Protein AF-A0A4Q3IQV9-F1 (afdb_monomer_lite)

Foldseek 3Di:
DDDDDDPPDPPPDPLVVVVVVLVVVVVVVVVVVVVCVVPDDPVDDDDVVVVVVVVVVSVVVVVVSVVVVVVVVVVVVVVVVVVVVVVVCVVPDDADPDDDFWQDPQKTKDKDFDQAKDKDKDFDADPVRDTFAIDIDIDGGTMDMDMGRCQGPVRDRHDTD

Structure (mmCIF, N/CA/C/O backbone):
data_AF-A0A4Q3IQV9-F1
#
_entry.id   AF-A0A4Q3IQV9-F1
#
loop_
_atom_site.group_PDB
_atom_site.id
_atom_site.type_symbol
_atom_site.label_atom_id
_atom_site.label_alt_id
_atom_site.label_comp_id
_atom_site.label_asym_id
_atom_site.label_entity_id
_atom_site.label_seq_id
_atom_site.pdbx_PDB_ins_code
_atom_site.Cartn_x
_atom_site.Cartn_y
_atom_site.Cartn_z
_atom_site.occupancy
_atom_site.B_iso_or_equiv
_atom_site.auth_seq_id
_atom_site.auth_comp_id
_atom_site.auth_asym_id
_atom_site.auth_atom_id
_atom_site.pdbx_PDB_model_num
ATOM 1 N N . MET A 1 1 ? -0.552 -9.757 -7.859 1.00 38.34 1 MET A N 1
ATOM 2 C CA . MET A 1 1 ? -0.362 -9.861 -6.393 1.00 38.34 1 MET A CA 1
ATOM 3 C C . MET A 1 1 ? -1.707 -10.192 -5.766 1.00 38.34 1 MET A C 1
ATOM 5 O O . MET A 1 1 ? -2.628 -9.402 -5.912 1.00 38.34 1 MET A O 1
ATOM 9 N N . ALA A 1 2 ? -1.860 -11.379 -5.175 1.00 33.84 2 ALA A N 1
ATOM 10 C CA . ALA A 1 2 ? -3.102 -11.779 -4.515 1.00 33.84 2 ALA A CA 1
ATOM 11 C C . ALA A 1 2 ? -3.158 -11.140 -3.121 1.00 33.84 2 ALA A C 1
ATOM 13 O O . ALA A 1 2 ? -2.255 -11.341 -2.311 1.00 33.84 2 ALA A O 1
ATOM 14 N N . VAL A 1 3 ? -4.193 -10.345 -2.858 1.00 39.44 3 VAL A N 1
ATOM 15 C CA . VAL A 1 3 ? -4.466 -9.803 -1.526 1.00 39.44 3 VAL A CA 1
ATOM 16 C C . VAL A 1 3 ? -4.990 -10.935 -0.643 1.00 39.44 3 VAL A C 1
ATOM 18 O O . VAL A 1 3 ? -6.067 -11.478 -0.877 1.00 39.44 3 VAL A O 1
ATOM 21 N N . GLY A 1 4 ? -4.184 -11.347 0.336 1.00 39.38 4 GLY A N 1
ATOM 22 C CA . GLY A 1 4 ? -4.589 -12.321 1.343 1.00 39.38 4 GLY A CA 1
ATOM 23 C C . GLY A 1 4 ? -5.738 -11.757 2.174 1.00 39.38 4 GLY A C 1
ATOM 24 O O . GLY A 1 4 ? -5.613 -10.683 2.759 1.00 39.38 4 GLY A O 1
ATOM 25 N N . GLY A 1 5 ? -6.864 -12.470 2.195 1.00 40.91 5 GLY A N 1
ATOM 26 C CA . GLY A 1 5 ? -8.015 -12.121 3.016 1.00 40.91 5 GLY A CA 1
ATOM 27 C C . GLY A 1 5 ? -7.635 -12.102 4.494 1.00 40.91 5 GLY A C 1
ATOM 28 O O . GLY A 1 5 ? -7.173 -13.102 5.042 1.00 40.91 5 GLY A O 1
ATOM 29 N N . VAL A 1 6 ? -7.841 -10.957 5.141 1.00 46.78 6 VAL A N 1
ATOM 30 C CA . VAL A 1 6 ? -7.802 -10.830 6.599 1.00 46.78 6 VAL A CA 1
ATOM 31 C C . VAL A 1 6 ? -9.016 -11.559 7.171 1.00 46.78 6 VAL A C 1
ATOM 33 O O . VAL A 1 6 ? -10.124 -11.031 7.202 1.00 46.78 6 VAL A O 1
ATOM 36 N N . GLY A 1 7 ? -8.806 -12.809 7.582 1.00 39.56 7 GLY A N 1
ATOM 37 C CA . GLY A 1 7 ? -9.764 -13.554 8.388 1.00 39.56 7 GLY A CA 1
ATOM 38 C C . GLY A 1 7 ? -9.876 -12.908 9.765 1.00 39.56 7 GLY A C 1
ATOM 39 O O . GLY A 1 7 ? -8.957 -12.995 10.577 1.00 39.56 7 GLY A O 1
ATOM 40 N N . SER A 1 8 ? -10.998 -12.247 10.025 1.00 42.62 8 SER A N 1
ATOM 41 C CA . SER A 1 8 ? -11.392 -11.797 11.354 1.00 42.62 8 SER A CA 1
ATOM 42 C C . SER A 1 8 ? -11.748 -13.016 12.207 1.00 42.62 8 SER A C 1
ATOM 44 O O . SER A 1 8 ? -12.880 -13.493 12.207 1.00 42.62 8 SER A O 1
ATOM 46 N N . SER A 1 9 ? -10.768 -13.542 12.945 1.00 43.06 9 SER A N 1
ATOM 47 C CA . SER A 1 9 ? -11.055 -14.446 14.060 1.00 43.06 9 SER A CA 1
ATOM 48 C C . SER A 1 9 ? -11.943 -13.705 15.062 1.00 43.06 9 SER A C 1
ATOM 50 O O . SER A 1 9 ? -11.544 -12.634 15.530 1.00 43.06 9 SER A O 1
ATOM 52 N N . PRO A 1 10 ? -13.129 -14.227 15.422 1.00 44.91 10 PRO A N 1
ATOM 53 C CA . PRO A 1 10 ? -13.926 -13.625 16.468 1.00 44.91 10 PRO A CA 1
ATOM 54 C C . PRO A 1 10 ? -13.188 -13.884 17.779 1.00 44.91 10 PRO A C 1
ATOM 56 O O . PRO A 1 10 ? -13.199 -14.993 18.310 1.00 44.91 10 PRO A O 1
ATOM 59 N N . ALA A 1 11 ? -12.506 -12.865 18.294 1.00 48.94 11 ALA A N 1
ATOM 60 C CA . ALA A 1 11 ? -12.099 -12.839 19.686 1.00 48.94 11 ALA A CA 1
ATOM 61 C C . ALA A 1 11 ? -13.388 -12.762 20.515 1.00 48.94 11 ALA A C 1
ATOM 63 O O . ALA A 1 11 ? -13.880 -11.682 20.835 1.00 48.94 11 ALA A O 1
ATOM 64 N N . THR A 1 12 ? -14.000 -13.914 20.791 1.00 49.66 12 THR A N 1
ATOM 65 C CA . THR A 1 12 ? -15.069 -14.030 21.782 1.00 49.66 12 THR A CA 1
ATOM 66 C C . THR A 1 12 ? -14.519 -13.486 23.090 1.00 49.66 12 THR A C 1
ATOM 68 O O . THR A 1 12 ? -13.575 -14.024 23.670 1.00 49.66 12 THR A O 1
ATOM 71 N N . SER A 1 13 ? -15.054 -12.331 23.465 1.00 60.16 13 SER A N 1
ATOM 72 C CA . SER A 1 13 ? -14.480 -11.410 24.423 1.00 60.16 13 SER A CA 1
ATOM 73 C C . SER A 1 13 ? -14.513 -11.998 25.830 1.00 60.16 13 SER A C 1
ATOM 75 O O . SER A 1 13 ? -15.568 -12.147 26.446 1.00 60.16 13 SER A O 1
ATOM 77 N N . ALA A 1 14 ? -13.330 -12.254 26.392 1.00 61.31 14 ALA A N 1
ATOM 78 C CA . ALA A 1 14 ? -13.149 -12.496 27.827 1.00 61.31 14 ALA A CA 1
ATOM 79 C C . ALA A 1 14 ? -13.808 -11.388 28.682 1.00 61.31 14 ALA A C 1
ATOM 81 O O . ALA A 1 14 ? -14.226 -11.620 29.814 1.00 61.31 14 ALA A O 1
ATOM 82 N N . LEU A 1 15 ? -13.971 -10.198 28.092 1.00 61.62 15 LEU A N 1
ATOM 83 C CA . LEU A 1 15 ? -14.690 -9.063 28.647 1.00 61.62 15 LEU A CA 1
ATOM 84 C C . LEU A 1 15 ? -16.204 -9.284 28.787 1.00 61.62 15 LEU A C 1
ATOM 86 O O . LEU A 1 15 ? -16.792 -8.708 29.689 1.00 61.62 15 LEU A O 1
ATOM 90 N N . ALA A 1 16 ? -16.857 -10.075 27.926 1.00 62.59 16 ALA A N 1
ATOM 91 C CA . ALA A 1 16 ? -18.293 -10.353 28.041 1.00 62.59 16 ALA A CA 1
ATOM 92 C C . ALA A 1 16 ? -18.596 -11.327 29.190 1.00 62.59 16 ALA A C 1
ATOM 94 O O . ALA A 1 16 ? -19.542 -11.105 29.944 1.00 62.59 16 ALA A O 1
ATOM 95 N N . GLY A 1 17 ? -17.754 -12.352 29.369 1.00 67.56 17 GLY A N 1
ATOM 96 C CA . GLY A 1 17 ? -17.883 -13.318 30.466 1.00 67.56 17 GLY A CA 1
ATOM 97 C C . GLY A 1 17 ? -17.682 -12.693 31.851 1.00 67.56 17 GLY A C 1
ATOM 98 O O . GLY A 1 17 ? -18.404 -13.030 32.787 1.00 67.56 17 GLY A O 1
ATOM 99 N N . SER A 1 18 ? -16.765 -11.727 31.982 1.00 67.75 18 SER A N 1
ATOM 100 C CA . SER A 1 18 ? -16.555 -11.016 33.247 1.00 67.75 18 SER A CA 1
ATOM 101 C C . SER A 1 18 ? -17.730 -10.111 33.633 1.00 67.75 18 SER A C 1
ATOM 103 O O . SER A 1 18 ? -18.029 -10.009 34.820 1.00 67.75 18 SER A O 1
ATOM 105 N N . ARG A 1 19 ? -18.459 -9.510 32.676 1.00 66.62 19 ARG A N 1
ATOM 106 C CA . ARG A 1 19 ? -19.655 -8.696 33.004 1.00 66.62 19 ARG A CA 1
ATOM 107 C C . ARG A 1 19 ? -20.815 -9.547 33.483 1.00 66.62 19 ARG A C 1
ATOM 109 O O . ARG A 1 19 ? -21.517 -9.115 34.387 1.00 66.62 19 ARG A O 1
ATOM 116 N N . GLN A 1 20 ? -21.004 -10.719 32.878 1.00 73.62 20 GLN A N 1
ATOM 117 C CA . GLN A 1 20 ? -22.065 -11.640 33.276 1.00 73.62 20 GLN A CA 1
ATOM 118 C C . GLN A 1 20 ? -21.864 -12.077 34.733 1.00 73.62 20 GLN A C 1
ATOM 120 O O . GLN A 1 20 ? -22.762 -11.905 35.546 1.00 73.62 20 GLN A O 1
ATOM 125 N N . GLY A 1 21 ? -20.646 -12.497 35.098 1.00 76.00 21 GLY A N 1
ATOM 126 C CA . GLY A 1 21 ? -20.336 -12.875 36.483 1.00 76.00 21 GLY A CA 1
ATOM 127 C C . GLY A 1 21 ? -20.434 -11.717 37.485 1.00 76.00 21 GLY A C 1
ATOM 128 O O . GLY A 1 21 ? -20.834 -11.913 38.626 1.00 76.00 21 GLY A O 1
ATOM 129 N N . ILE A 1 22 ? -20.103 -10.494 37.065 1.00 74.06 22 ILE A N 1
ATOM 130 C CA . ILE A 1 22 ? -20.264 -9.287 37.886 1.00 74.06 22 ILE A CA 1
ATOM 131 C C . ILE A 1 22 ? -21.760 -8.997 38.113 1.00 74.06 22 ILE A C 1
ATOM 133 O O . ILE A 1 22 ? -22.171 -8.856 39.263 1.00 74.06 22 ILE A O 1
ATOM 137 N N . ALA A 1 23 ? -22.580 -8.978 37.056 1.00 73.75 23 ALA A N 1
ATOM 138 C CA . ALA A 1 23 ? -24.024 -8.735 37.143 1.00 73.75 23 ALA A CA 1
ATOM 139 C C . ALA A 1 23 ? -24.755 -9.793 37.990 1.00 73.75 23 ALA A C 1
ATOM 141 O O . ALA A 1 23 ? -25.512 -9.435 38.892 1.00 73.75 23 ALA A O 1
ATOM 142 N N . ASP A 1 24 ? -24.451 -11.076 37.782 1.00 77.62 24 ASP A N 1
ATOM 143 C CA . ASP A 1 24 ? -25.053 -12.180 38.539 1.00 77.62 24 ASP A CA 1
ATOM 144 C C . ASP A 1 24 ? -24.714 -12.090 40.045 1.00 77.62 24 ASP A C 1
ATOM 146 O O . ASP A 1 24 ? -25.565 -12.343 40.908 1.00 77.62 24 ASP A O 1
ATOM 150 N N . ASN A 1 25 ? -23.492 -11.660 40.389 1.00 76.06 25 ASN A N 1
ATOM 151 C CA . ASN A 1 25 ? -23.081 -11.446 41.780 1.00 76.06 25 ASN A CA 1
ATOM 152 C C . ASN A 1 25 ? -23.818 -10.267 42.437 1.00 76.06 25 ASN A C 1
ATOM 154 O O . ASN A 1 25 ? -24.103 -10.318 43.635 1.00 76.06 25 ASN A O 1
ATOM 158 N N . PHE A 1 26 ? -24.142 -9.218 41.676 1.00 76.00 26 PHE A N 1
ATOM 159 C CA . PHE A 1 26 ? -24.892 -8.064 42.176 1.00 76.00 26 PHE A CA 1
ATOM 160 C C . PHE A 1 26 ? -26.357 -8.389 42.440 1.00 76.00 26 PHE A C 1
ATOM 162 O O . PHE A 1 26 ? -26.871 -8.059 43.508 1.00 76.00 26 PHE A O 1
ATOM 169 N N . ASP A 1 27 ? -27.010 -9.096 41.520 1.00 78.69 27 ASP A N 1
ATOM 170 C CA . ASP A 1 27 ? -28.397 -9.528 41.702 1.00 78.69 27 ASP A CA 1
ATOM 171 C C . ASP A 1 27 ? -28.530 -10.499 42.883 1.00 78.69 27 ASP A C 1
ATOM 173 O O . ASP A 1 27 ? -29.445 -10.375 43.703 1.00 78.69 27 ASP A O 1
ATOM 177 N N . THR A 1 28 ? -27.564 -11.409 43.036 1.00 78.81 28 THR A N 1
ATOM 178 C CA . THR A 1 28 ? -27.484 -12.307 44.198 1.00 78.81 28 THR A CA 1
ATOM 179 C C . THR A 1 28 ? -27.298 -11.520 45.499 1.00 78.81 28 THR A C 1
ATOM 181 O O . THR A 1 28 ? -27.961 -11.791 46.503 1.00 78.81 28 THR A O 1
ATOM 184 N N . PHE A 1 29 ? -26.436 -10.503 45.490 1.00 72.25 29 PHE A N 1
ATOM 185 C CA . PHE A 1 29 ? -26.221 -9.626 46.638 1.00 72.25 29 PHE A CA 1
ATOM 186 C C . PHE A 1 29 ? -27.486 -8.837 47.017 1.00 72.25 29 PHE A C 1
ATOM 188 O O . PHE A 1 29 ? -27.872 -8.822 48.189 1.00 72.25 29 PHE A O 1
ATOM 195 N N . LEU A 1 30 ? -28.181 -8.241 46.042 1.00 79.19 30 LEU A N 1
ATOM 196 C CA . LEU A 1 30 ? -29.438 -7.524 46.271 1.00 79.19 30 LEU A CA 1
ATOM 197 C C . LEU A 1 30 ? -30.541 -8.447 46.805 1.00 79.19 30 LEU A C 1
ATOM 199 O O . LEU A 1 30 ? -31.295 -8.046 47.693 1.00 79.19 30 LEU A O 1
ATOM 203 N N . GLN A 1 31 ? -30.618 -9.693 46.329 1.00 79.00 31 GLN A N 1
ATOM 204 C CA . GLN A 1 31 ? -31.555 -10.684 46.868 1.00 79.00 31 GLN A CA 1
ATOM 205 C C . GLN A 1 31 ? -31.277 -11.009 48.337 1.00 79.00 31 GLN A C 1
ATOM 207 O O . GLN A 1 31 ? -32.215 -11.052 49.141 1.00 79.00 31 GLN A O 1
ATOM 212 N N . ILE A 1 32 ? -30.011 -11.210 48.709 1.00 79.44 32 ILE A N 1
ATOM 213 C CA . ILE A 1 32 ? -29.627 -11.462 50.104 1.00 79.44 32 ILE A CA 1
ATOM 214 C C . ILE A 1 32 ? -29.969 -10.243 50.971 1.00 79.44 32 ILE A C 1
ATOM 216 O O . ILE A 1 32 ? -30.563 -10.405 52.038 1.00 79.44 32 ILE A O 1
ATOM 220 N N . LEU A 1 33 ? -29.699 -9.029 50.486 1.00 71.81 33 LEU A N 1
ATOM 221 C CA . LEU A 1 33 ? -29.997 -7.781 51.191 1.00 71.81 33 LEU A CA 1
ATOM 222 C C . LEU A 1 33 ? -31.502 -7.577 51.422 1.00 71.81 33 LEU A C 1
ATOM 224 O O . LEU A 1 33 ? -31.926 -7.284 52.541 1.00 71.81 33 LEU A O 1
ATOM 228 N N . VAL A 1 34 ? -32.328 -7.792 50.396 1.00 77.31 34 VAL A N 1
ATOM 229 C CA . VAL A 1 34 ? -33.795 -7.717 50.514 1.00 77.31 34 VAL A CA 1
ATOM 230 C C . VAL A 1 34 ? -34.320 -8.781 51.481 1.00 77.31 34 VAL A C 1
ATOM 232 O O . VAL A 1 34 ? -35.233 -8.515 52.266 1.00 77.31 34 VAL A O 1
ATOM 235 N N . THR A 1 35 ? -33.731 -9.977 51.459 1.00 76.12 35 THR A N 1
ATOM 236 C CA . THR A 1 35 ? -34.115 -11.082 52.348 1.00 76.12 35 THR A CA 1
ATOM 237 C C . THR A 1 35 ? -33.750 -10.796 53.804 1.00 76.12 35 THR A C 1
ATOM 239 O O . THR A 1 35 ? -34.549 -11.081 54.698 1.00 76.12 35 THR A O 1
ATOM 242 N N . GLN A 1 36 ? -32.587 -10.194 54.056 1.00 69.56 36 GLN A N 1
ATOM 243 C CA . GLN A 1 36 ? -32.163 -9.778 55.392 1.00 69.56 36 GLN A CA 1
ATOM 244 C C . GLN A 1 36 ? -33.027 -8.628 55.916 1.00 69.56 36 GLN A C 1
ATOM 246 O O . GLN A 1 36 ? -33.526 -8.734 57.030 1.00 69.56 36 GLN A O 1
ATOM 251 N N . LEU A 1 37 ? -33.306 -7.598 55.102 1.00 71.81 37 LEU A N 1
ATOM 252 C CA . LEU A 1 37 ? -34.220 -6.496 55.450 1.00 71.81 37 LEU A CA 1
ATOM 253 C C . LEU A 1 37 ? -35.624 -6.978 55.830 1.00 71.81 37 LEU A C 1
ATOM 255 O O . LEU A 1 37 ? -36.206 -6.473 56.787 1.00 71.81 37 LEU A O 1
ATOM 259 N N . LYS A 1 38 ? -36.154 -7.977 55.117 1.00 74.19 38 LYS A N 1
ATOM 260 C CA . LYS A 1 38 ? -37.455 -8.589 55.430 1.00 74.19 38 LYS A CA 1
ATOM 261 C C . LYS A 1 38 ? -37.487 -9.356 56.754 1.00 74.19 38 LYS A C 1
ATOM 263 O O . LYS A 1 38 ? -38.569 -9.515 57.308 1.00 74.19 38 LYS A O 1
ATOM 268 N N . ASN A 1 39 ? -36.344 -9.845 57.235 1.00 73.88 39 ASN A N 1
ATOM 269 C CA . ASN A 1 39 ? -36.243 -10.693 58.427 1.00 73.88 39 ASN A CA 1
ATOM 270 C C . ASN A 1 39 ? -35.481 -10.021 59.584 1.00 73.88 39 ASN A C 1
ATOM 272 O O . ASN A 1 39 ? -35.032 -10.717 60.495 1.00 73.88 39 ASN A O 1
ATOM 276 N N . GLN A 1 40 ? -35.301 -8.695 59.568 1.00 70.06 40 GLN A N 1
ATOM 277 C CA . GLN A 1 40 ? -34.565 -8.021 60.640 1.00 70.06 40 GLN A CA 1
ATOM 278 C C . GLN A 1 40 ? -35.342 -7.992 61.955 1.00 70.06 40 GLN A C 1
ATOM 280 O O . GLN A 1 40 ? -36.553 -7.767 61.995 1.00 70.06 40 GLN A O 1
ATOM 285 N N . ASN A 1 41 ? -34.597 -8.158 63.046 1.00 66.94 41 ASN A N 1
ATOM 286 C CA . ASN A 1 41 ? -35.068 -7.866 64.387 1.00 66.94 41 ASN A CA 1
ATOM 287 C C . ASN A 1 41 ? -34.915 -6.352 64.641 1.00 66.94 41 ASN A C 1
ATOM 289 O O . ASN A 1 41 ? -33.801 -5.843 64.535 1.00 66.94 41 ASN A O 1
ATOM 293 N N . PRO A 1 42 ? -35.983 -5.620 65.004 1.00 59.91 42 PRO A N 1
ATOM 294 C CA . PRO A 1 42 ? -35.939 -4.169 65.220 1.00 59.91 42 PRO A CA 1
ATOM 295 C C . PRO A 1 42 ? -34.992 -3.698 66.342 1.00 59.91 42 PRO A C 1
ATOM 297 O O . PRO A 1 42 ? -34.777 -2.496 66.473 1.00 59.91 42 PRO A O 1
ATOM 300 N N . LEU A 1 43 ? -34.442 -4.612 67.149 1.00 62.38 43 LEU A N 1
ATOM 301 C CA . LEU A 1 43 ? -33.501 -4.308 68.233 1.00 62.38 43 LEU A CA 1
ATOM 302 C C . LEU A 1 43 ? -32.015 -4.377 67.827 1.00 62.38 43 LEU A C 1
ATOM 304 O O . LEU A 1 43 ? -31.188 -3.918 68.606 1.00 62.38 43 LEU A O 1
ATOM 308 N N . ASP A 1 44 ? -31.687 -4.886 66.632 1.00 63.59 44 ASP A N 1
ATOM 309 C CA . ASP A 1 44 ? -30.318 -4.941 66.084 1.00 63.59 44 ASP A CA 1
ATOM 310 C C . ASP A 1 44 ? -30.329 -4.561 64.589 1.00 63.59 44 ASP A C 1
ATOM 312 O O . ASP A 1 44 ? -30.371 -5.434 63.716 1.00 63.59 44 ASP A O 1
ATOM 316 N N . PRO A 1 45 ? -30.343 -3.258 64.254 1.00 62.94 45 PRO A N 1
ATOM 317 C CA . PRO A 1 45 ? -30.292 -2.829 62.864 1.00 62.94 45 PRO A CA 1
ATOM 318 C C . PRO A 1 45 ? -28.931 -3.180 62.241 1.00 62.94 45 PRO A C 1
ATOM 320 O O . PRO A 1 45 ? -27.881 -2.796 62.755 1.00 62.94 45 PRO A O 1
ATOM 323 N N . LEU A 1 46 ? -28.948 -3.882 61.105 1.00 63.34 46 LEU A N 1
ATOM 324 C CA . LEU A 1 46 ? -27.761 -4.093 60.267 1.00 63.34 46 LEU A CA 1
ATOM 325 C C . LEU A 1 46 ? -27.107 -2.755 59.882 1.00 63.34 46 LEU A C 1
ATOM 327 O O . LEU A 1 46 ? -27.796 -1.795 59.531 1.00 63.34 46 LEU A O 1
ATOM 331 N N . ASP A 1 47 ? -25.771 -2.715 59.872 1.00 67.12 47 ASP A N 1
ATOM 332 C CA . ASP A 1 47 ? -25.005 -1.530 59.477 1.00 67.12 47 ASP A CA 1
ATOM 333 C C . ASP A 1 47 ? -25.089 -1.300 57.957 1.00 67.12 47 ASP A C 1
ATOM 335 O 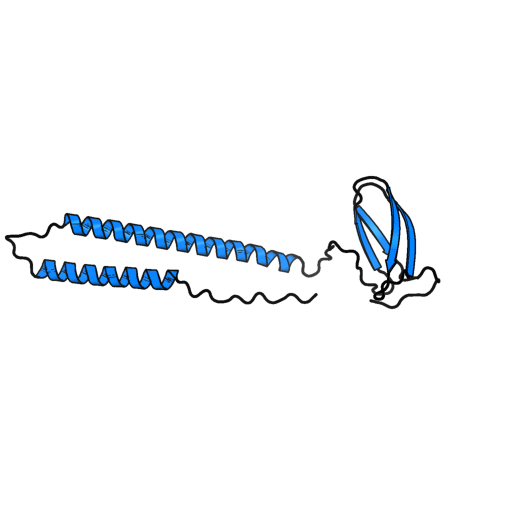O . ASP A 1 47 ? -24.289 -1.790 57.155 1.00 67.12 47 ASP A O 1
ATOM 339 N N . THR A 1 48 ? -26.096 -0.533 57.545 1.00 66.12 48 THR A N 1
ATOM 340 C CA . THR A 1 48 ? -26.348 -0.123 56.156 1.00 66.12 48 THR A CA 1
ATOM 341 C C . THR A 1 48 ? -25.173 0.611 55.493 1.00 66.12 48 THR A C 1
ATOM 343 O O . THR A 1 48 ? -25.131 0.696 54.259 1.00 66.12 48 THR A O 1
ATOM 346 N N . ASN A 1 49 ? -24.192 1.112 56.257 1.00 68.88 49 ASN A N 1
ATOM 347 C CA . ASN A 1 49 ? -23.027 1.798 55.690 1.00 68.88 49 ASN A CA 1
ATOM 348 C C . ASN A 1 49 ? -22.104 0.848 54.927 1.00 68.88 49 ASN A C 1
ATOM 350 O O . ASN A 1 49 ? -21.629 1.205 53.848 1.00 68.88 49 ASN A O 1
ATOM 354 N N . GLN A 1 50 ? -21.871 -0.364 55.437 1.00 69.56 50 GLN A N 1
ATOM 355 C CA . GLN A 1 50 ? -20.945 -1.302 54.797 1.00 69.56 50 GLN A CA 1
ATOM 356 C C . GLN A 1 50 ? -21.478 -1.781 53.435 1.00 69.56 50 GLN A C 1
ATOM 358 O O . GLN A 1 50 ? -20.729 -1.888 52.465 1.00 69.56 50 GLN A O 1
ATOM 363 N N . PHE A 1 51 ? -22.794 -1.983 53.333 1.00 69.00 51 PHE A N 1
ATOM 364 C CA . PHE A 1 51 ? -23.459 -2.372 52.087 1.00 69.00 51 PHE A CA 1
ATOM 365 C C . PHE A 1 51 ? -23.482 -1.240 51.063 1.00 69.00 51 PHE A C 1
ATOM 367 O O . PHE A 1 51 ? -23.233 -1.470 49.881 1.00 69.00 51 PHE A O 1
ATOM 374 N N . THR A 1 52 ? -23.717 -0.007 51.517 1.00 74.69 52 THR A N 1
ATOM 375 C CA . THR A 1 52 ? -23.658 1.173 50.645 1.00 74.69 52 THR A CA 1
ATOM 376 C C . THR A 1 52 ? -22.250 1.352 50.072 1.00 74.69 52 THR A C 1
ATOM 378 O O . THR A 1 52 ? -22.102 1.631 48.884 1.00 74.69 52 THR A O 1
ATOM 381 N N . GLN A 1 53 ? -21.204 1.108 50.870 1.00 78.50 53 GLN A N 1
ATOM 382 C CA . GLN A 1 53 ? -19.814 1.141 50.399 1.00 78.50 53 GLN A CA 1
ATOM 383 C C . GLN A 1 53 ? -19.513 0.057 49.352 1.00 78.50 53 GLN A C 1
ATOM 385 O O . GLN A 1 53 ? -18.875 0.353 48.340 1.00 78.50 53 GLN A O 1
ATOM 390 N N . GLN A 1 54 ? -19.997 -1.173 49.553 1.00 73.38 54 GLN A N 1
ATOM 391 C CA . GLN A 1 54 ? -19.835 -2.260 48.576 1.00 73.38 54 GLN A CA 1
ATOM 392 C C . GLN A 1 54 ? -20.589 -1.975 47.268 1.00 73.38 54 GLN A C 1
ATOM 394 O O . GLN A 1 54 ? -20.056 -2.222 46.186 1.00 73.38 54 GLN A O 1
ATOM 399 N N . LEU A 1 55 ? -21.785 -1.380 47.344 1.00 78.69 55 LEU A N 1
ATOM 400 C CA . LEU A 1 55 ? -22.559 -0.973 46.169 1.00 78.69 55 LEU A CA 1
ATOM 401 C C . LEU A 1 55 ? -21.841 0.131 45.380 1.00 78.69 55 LEU A C 1
ATOM 403 O O . LEU A 1 55 ? -21.717 0.038 44.160 1.00 78.69 55 LEU A O 1
ATOM 407 N N . VAL A 1 56 ? -21.290 1.138 46.067 1.00 81.19 56 VAL A N 1
ATOM 408 C CA . VAL A 1 56 ? -20.486 2.191 45.426 1.00 81.19 56 VAL A CA 1
ATOM 409 C C . VAL A 1 56 ? -19.250 1.600 44.740 1.00 81.19 56 VAL A C 1
ATOM 411 O O . VAL A 1 56 ? -18.994 1.924 43.580 1.00 81.19 56 VAL A O 1
ATOM 414 N N . GLN A 1 57 ? -18.521 0.685 45.388 1.00 80.81 57 GLN A N 1
ATOM 415 C CA . GLN A 1 57 ? -17.387 0.003 44.748 1.00 80.81 57 GLN A CA 1
ATOM 416 C C . GLN A 1 57 ? -17.808 -0.759 43.489 1.00 80.81 57 GLN A C 1
ATOM 418 O O . GLN A 1 57 ? -17.148 -0.652 42.455 1.00 80.81 57 GLN A O 1
ATOM 423 N N . PHE A 1 58 ? -18.928 -1.478 43.551 1.00 78.88 58 PHE A N 1
ATOM 424 C CA . PHE A 1 58 ? -19.441 -2.240 42.420 1.00 78.88 58 PHE A CA 1
ATOM 425 C C . PHE A 1 58 ? -19.821 -1.339 41.235 1.00 78.88 58 PHE A C 1
ATOM 427 O O . PHE A 1 58 ? -19.388 -1.584 40.108 1.00 78.88 58 PHE A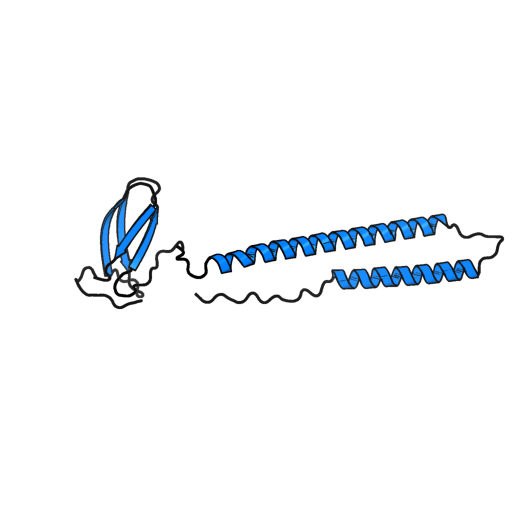 O 1
ATOM 434 N N . THR A 1 59 ? -20.549 -0.245 41.492 1.00 80.06 59 THR A N 1
ATOM 435 C CA . THR A 1 59 ? -20.897 0.737 40.446 1.00 80.06 59 THR A CA 1
ATOM 436 C C . THR A 1 59 ? -19.656 1.366 39.805 1.00 80.06 59 THR A C 1
ATOM 438 O O . THR A 1 59 ? -19.632 1.570 38.591 1.00 80.06 59 THR A O 1
ATOM 441 N N . GLY A 1 60 ? -18.591 1.596 40.584 1.00 84.12 60 GLY A N 1
ATOM 442 C CA . GLY A 1 60 ? -17.307 2.076 40.070 1.00 84.12 60 GLY A CA 1
ATOM 443 C C . GLY A 1 60 ? -16.638 1.087 39.111 1.00 84.12 60 GLY A C 1
ATOM 444 O O . GLY A 1 60 ? -16.210 1.476 38.022 1.00 84.12 60 GLY A O 1
ATOM 445 N N . VAL A 1 61 ? -16.599 -0.201 39.467 1.00 83.69 61 VAL A N 1
ATOM 446 C CA . VAL A 1 61 ? -16.045 -1.259 38.600 1.00 83.69 61 VAL A CA 1
ATOM 447 C C . VAL A 1 61 ? -16.865 -1.405 37.316 1.00 83.69 61 VAL A C 1
ATOM 449 O O . VAL A 1 61 ? -16.298 -1.507 36.225 1.00 83.69 61 VAL A O 1
ATOM 452 N N . GLU A 1 62 ? -18.195 -1.356 37.410 1.00 80.62 62 GLU A N 1
ATOM 453 C CA . GLU A 1 62 ? -19.073 -1.437 36.239 1.00 80.62 62 GLU A CA 1
ATOM 454 C C . GLU A 1 62 ? -18.868 -0.245 35.289 1.00 80.62 62 GLU A C 1
ATOM 456 O O . GLU A 1 62 ? -18.809 -0.409 34.065 1.00 80.62 62 GLU A O 1
ATOM 461 N N . GLN A 1 63 ? -18.701 0.959 35.840 1.00 85.75 63 GLN A N 1
ATOM 462 C CA . GLN A 1 63 ? -18.434 2.161 35.055 1.00 85.75 63 GLN A CA 1
ATOM 463 C C . GLN A 1 63 ? -17.058 2.105 34.373 1.00 85.75 63 GLN A C 1
ATOM 465 O O . GLN A 1 63 ? -16.930 2.482 33.202 1.00 85.75 63 GLN A O 1
ATOM 470 N N . GLN A 1 64 ? -16.038 1.577 35.055 1.00 85.06 64 GLN A N 1
ATOM 471 C CA . GLN A 1 64 ? -14.713 1.357 34.470 1.00 85.06 64 GLN A CA 1
ATOM 472 C C . GLN A 1 64 ? -14.768 0.341 33.320 1.00 85.06 64 GLN A C 1
ATOM 474 O O . GLN A 1 64 ? -14.179 0.559 32.259 1.00 85.06 64 GLN A O 1
ATOM 479 N N . LEU A 1 65 ? -15.538 -0.734 33.485 1.00 83.75 65 LEU A N 1
ATOM 480 C CA . LEU A 1 65 ? -15.741 -1.745 32.451 1.00 83.75 65 LEU A CA 1
ATOM 481 C C . LEU A 1 65 ? -16.450 -1.169 31.218 1.00 83.75 65 LEU A C 1
ATOM 483 O O . LEU A 1 65 ? -15.994 -1.387 30.096 1.00 83.75 65 LEU A O 1
ATOM 487 N N . LYS A 1 66 ? -17.510 -0.374 31.417 1.00 83.38 66 LYS A N 1
ATOM 488 C CA . LYS A 1 66 ? -18.198 0.355 30.335 1.00 83.38 66 LYS A CA 1
ATOM 489 C C . LYS A 1 66 ? -17.256 1.311 29.600 1.00 83.38 66 LYS A C 1
ATOM 491 O O . LYS A 1 66 ? -17.293 1.391 28.376 1.00 83.38 66 LYS A O 1
ATOM 496 N N . THR A 1 67 ? -16.377 1.995 30.330 1.00 87.38 67 THR A N 1
ATOM 497 C CA . THR A 1 67 ? -15.374 2.895 29.739 1.00 87.38 67 THR A CA 1
ATOM 498 C C . THR A 1 67 ? -14.411 2.130 28.833 1.00 87.38 67 THR A C 1
ATOM 500 O O . THR A 1 67 ? -14.198 2.529 27.689 1.00 87.38 67 THR A O 1
ATOM 503 N N . ASN A 1 68 ? -13.897 0.988 29.295 1.00 87.44 68 ASN A N 1
ATOM 504 C CA . ASN A 1 68 ? -13.024 0.133 28.488 1.00 87.44 68 ASN A CA 1
ATOM 505 C C . ASN A 1 68 ? -13.715 -0.356 27.202 1.00 87.44 68 ASN A C 1
ATOM 507 O O . ASN A 1 68 ? -13.084 -0.385 26.150 1.00 87.44 68 ASN A O 1
ATOM 511 N N . GLN A 1 69 ? -15.016 -0.659 27.251 1.00 83.88 69 GLN A N 1
ATOM 512 C CA . GLN A 1 69 ? -15.781 -1.043 26.058 1.00 83.88 69 GLN A CA 1
ATOM 513 C C . GLN A 1 69 ? -15.906 0.089 25.044 1.00 83.88 69 GLN A C 1
ATOM 515 O O . GLN A 1 69 ? -15.765 -0.141 23.844 1.00 83.88 69 GLN A O 1
ATOM 520 N N . PHE A 1 70 ? -16.165 1.313 25.505 1.00 88.25 70 PHE A N 1
ATOM 521 C CA . PHE A 1 70 ? -16.212 2.458 24.602 1.00 88.25 70 PHE A CA 1
ATOM 522 C C . PHE A 1 70 ? -14.851 2.720 23.955 1.00 88.25 70 PHE A C 1
ATOM 524 O O . PHE A 1 70 ? -14.802 3.025 22.765 1.00 88.25 70 PHE A O 1
ATOM 531 N N . LEU A 1 71 ? -13.754 2.535 24.694 1.00 87.44 71 LEU A N 1
ATOM 532 C CA . LEU A 1 71 ? -12.400 2.636 24.145 1.00 87.44 71 LEU A CA 1
ATOM 533 C C . LEU A 1 71 ? -12.121 1.555 23.092 1.00 87.44 71 LEU A C 1
ATOM 535 O O . LEU A 1 71 ? -11.606 1.870 22.020 1.00 87.44 71 LEU A O 1
ATOM 539 N N . GLU A 1 72 ? -12.504 0.304 23.353 1.00 85.50 72 GLU A N 1
ATOM 540 C CA . GLU A 1 72 ? -12.358 -0.798 22.394 1.00 85.50 72 GLU A CA 1
ATOM 541 C C . GLU A 1 72 ? -13.195 -0.558 21.125 1.00 85.50 72 GLU A C 1
ATOM 543 O O . GLU A 1 72 ? -12.684 -0.666 20.008 1.00 85.50 72 GLU A O 1
ATOM 548 N N . ALA A 1 73 ? -14.452 -0.131 21.281 1.00 85.75 73 ALA A N 1
ATOM 549 C CA . ALA A 1 73 ? -15.325 0.226 20.166 1.00 85.75 73 ALA A CA 1
ATOM 550 C C . ALA A 1 73 ? -14.770 1.404 19.346 1.00 85.75 73 ALA A C 1
ATOM 552 O O . ALA A 1 73 ? -14.822 1.379 18.115 1.00 85.75 73 ALA A O 1
ATOM 553 N N . MET A 1 74 ? -14.193 2.414 20.005 1.00 85.81 74 MET A N 1
ATOM 554 C CA . MET A 1 74 ? -13.551 3.546 19.334 1.00 85.81 74 MET A CA 1
ATOM 555 C C . MET A 1 74 ? -12.308 3.106 18.553 1.00 85.81 74 MET A C 1
ATOM 557 O O . MET A 1 74 ? -12.107 3.540 17.417 1.00 85.81 74 MET A O 1
ATOM 561 N N . MET A 1 75 ? -11.493 2.214 19.122 1.00 83.25 75 MET A N 1
ATOM 562 C CA . MET A 1 75 ? -10.316 1.668 18.448 1.00 83.25 75 MET A CA 1
ATOM 563 C C . MET A 1 75 ? -10.710 0.867 17.198 1.00 83.25 75 MET A C 1
ATOM 565 O O . MET A 1 75 ? -10.114 1.056 16.136 1.00 83.25 75 MET A O 1
ATOM 569 N N . LEU A 1 76 ? -11.756 0.039 17.294 1.00 81.44 76 LEU A N 1
ATOM 570 C CA . LEU A 1 76 ? -12.314 -0.705 16.161 1.00 81.44 76 LEU A CA 1
ATOM 571 C C . LEU A 1 76 ? -12.880 0.229 15.080 1.00 81.44 76 LEU A C 1
ATOM 573 O O . LEU A 1 76 ? -12.630 0.024 13.892 1.00 81.44 76 LEU A O 1
ATOM 577 N N . ALA A 1 77 ? -13.607 1.279 15.466 1.00 77.19 77 ALA A N 1
ATOM 578 C CA . ALA A 1 77 ? -14.115 2.277 14.524 1.00 77.19 77 ALA A CA 1
ATOM 579 C C . ALA A 1 77 ? -12.974 2.995 13.780 1.00 77.19 77 ALA A C 1
ATOM 581 O O . ALA A 1 77 ? -13.041 3.164 12.561 1.00 77.19 77 ALA A O 1
ATOM 582 N N . ASN A 1 78 ? -11.894 3.347 14.485 1.00 77.19 78 ASN A N 1
ATOM 583 C CA . ASN A 1 78 ? -10.715 3.969 13.883 1.00 77.19 78 ASN A CA 1
ATOM 584 C C . ASN A 1 78 ? -9.965 3.012 12.937 1.00 77.19 78 ASN A C 1
ATOM 586 O O . ASN A 1 78 ? -9.509 3.416 11.869 1.00 77.19 78 ASN A O 1
ATOM 590 N N . GLN A 1 79 ? -9.881 1.724 13.282 1.00 74.06 79 GLN A N 1
ATOM 591 C CA . GLN A 1 79 ? -9.261 0.713 12.422 1.00 74.06 79 GLN A CA 1
ATOM 592 C C . GLN A 1 79 ? -10.049 0.511 11.114 1.00 74.06 79 GLN A C 1
ATOM 594 O O . GLN A 1 79 ? -9.453 0.422 10.040 1.00 74.06 79 GLN A O 1
ATOM 599 N N . ASN A 1 80 ? -11.384 0.538 11.178 1.00 65.25 80 ASN A N 1
ATOM 600 C CA . ASN A 1 80 ? -12.243 0.469 9.991 1.00 65.25 80 ASN A CA 1
ATOM 601 C C . ASN A 1 80 ? -12.097 1.696 9.071 1.00 65.25 80 ASN A C 1
ATOM 603 O O . ASN A 1 80 ? -12.149 1.552 7.848 1.00 65.25 80 ASN A O 1
ATOM 607 N N . ALA A 1 81 ? -11.842 2.888 9.622 1.00 63.03 81 ALA A N 1
ATOM 608 C CA . ALA A 1 81 ? -11.601 4.091 8.822 1.00 63.03 81 ALA A CA 1
ATOM 609 C C . ALA A 1 81 ? -10.346 3.973 7.929 1.00 63.03 81 ALA A C 1
ATOM 611 O O . ALA A 1 81 ? -10.337 4.484 6.808 1.00 63.03 81 ALA A O 1
ATOM 612 N N . GLY A 1 82 ? -9.318 3.239 8.374 1.00 60.34 82 GLY A N 1
ATOM 613 C CA . GLY A 1 82 ? -8.119 2.963 7.576 1.00 60.34 82 GLY A CA 1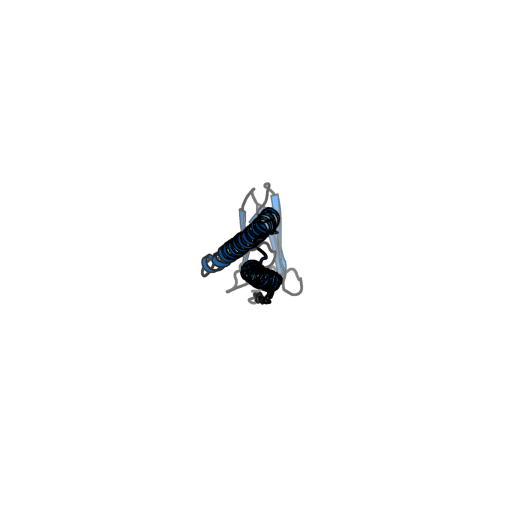
ATOM 614 C C . GLY A 1 82 ? -8.373 2.059 6.361 1.00 60.34 82 GLY A C 1
ATOM 615 O O . GLY A 1 82 ? -7.725 2.220 5.329 1.00 60.34 82 GLY A O 1
ATOM 616 N N . SER A 1 83 ? -9.352 1.150 6.438 1.00 59.50 83 SER A N 1
ATOM 617 C CA . SER A 1 83 ? -9.662 0.202 5.354 1.00 59.50 83 SER A CA 1
ATOM 618 C C . SER A 1 83 ? -10.328 0.872 4.137 1.00 59.50 83 SER A C 1
ATOM 620 O O . SER A 1 83 ? -10.100 0.468 2.997 1.00 59.50 83 SER A O 1
ATOM 622 N N . SER A 1 84 ? -11.066 1.970 4.348 1.00 60.84 84 SER A N 1
ATOM 623 C CA . SER A 1 84 ? -11.757 2.720 3.280 1.00 60.84 84 SER A CA 1
ATOM 624 C C . SER A 1 84 ? -10.808 3.418 2.286 1.00 60.84 84 SER A C 1
ATOM 626 O O . SER A 1 84 ? -11.197 3.769 1.172 1.00 60.84 84 SER A O 1
ATOM 628 N N . GLN A 1 85 ? -9.526 3.567 2.636 1.00 64.06 85 GLN A N 1
ATOM 629 C CA . GLN A 1 85 ? -8.516 4.164 1.755 1.00 64.06 85 GLN A CA 1
ATOM 630 C C . GLN A 1 85 ? -8.293 3.329 0.479 1.00 64.06 85 GLN A C 1
ATOM 632 O O . GLN A 1 85 ? -7.985 3.892 -0.568 1.00 64.06 85 GLN A O 1
ATOM 637 N N . ALA A 1 86 ? -8.503 2.006 0.533 1.00 65.75 86 ALA A N 1
ATOM 638 C CA . ALA A 1 86 ? -8.295 1.109 -0.607 1.00 65.75 86 ALA A CA 1
ATOM 639 C C . ALA A 1 86 ? -9.276 1.366 -1.767 1.00 65.75 86 ALA A C 1
ATOM 641 O O . ALA A 1 86 ? -8.889 1.285 -2.933 1.00 65.75 86 ALA A O 1
ATOM 642 N N . VAL A 1 87 ? -10.525 1.745 -1.466 1.00 74.56 87 VAL A N 1
ATOM 643 C CA . VAL A 1 87 ? -11.549 2.053 -2.485 1.00 74.56 87 VAL A CA 1
ATOM 644 C C . VAL A 1 87 ? -11.154 3.284 -3.308 1.00 74.56 87 VAL A C 1
ATOM 646 O O . VAL A 1 87 ? -11.415 3.339 -4.507 1.00 74.56 87 VAL A O 1
ATOM 649 N N . GLY A 1 88 ? -10.451 4.241 -2.696 1.00 76.56 88 GLY A N 1
ATOM 650 C CA . GLY A 1 88 ? -9.980 5.457 -3.363 1.00 76.56 88 GLY A CA 1
ATOM 651 C C . GLY A 1 88 ? -8.885 5.239 -4.415 1.00 76.56 88 GLY A C 1
ATOM 652 O O . GLY A 1 88 ? -8.610 6.161 -5.186 1.00 76.56 88 GLY A O 1
ATOM 653 N N . TYR A 1 89 ? -8.273 4.050 -4.463 1.00 78.19 89 TYR A N 1
ATOM 654 C CA . TYR A 1 89 ? -7.262 3.682 -5.460 1.00 78.19 89 TYR A CA 1
ATOM 655 C C . TYR A 1 89 ? -7.836 2.916 -6.657 1.00 78.19 89 TYR A C 1
ATOM 657 O O . TYR A 1 89 ? -7.122 2.704 -7.636 1.00 78.19 89 TYR A O 1
ATOM 665 N N . ILE A 1 90 ? -9.115 2.522 -6.626 1.00 80.25 90 ILE A N 1
ATOM 666 C CA . ILE A 1 90 ? -9.749 1.857 -7.769 1.00 80.25 90 ILE A CA 1
ATOM 667 C C . ILE A 1 90 ? -9.721 2.808 -8.973 1.00 80.25 90 ILE A C 1
ATOM 669 O O . ILE A 1 90 ? -10.195 3.940 -8.898 1.00 80.25 90 ILE A O 1
ATOM 673 N N . GLY A 1 91 ? -9.145 2.341 -10.083 1.00 78.25 91 GLY A N 1
ATOM 674 C CA . GLY A 1 91 ? -9.000 3.125 -11.312 1.00 78.25 91 GLY A CA 1
ATOM 675 C C . GLY A 1 91 ? -7.874 4.165 -11.289 1.00 78.25 91 GLY A C 1
ATOM 676 O O . GLY A 1 91 ? -7.762 4.934 -12.241 1.00 78.25 91 GLY A O 1
ATOM 677 N N . LYS A 1 92 ? -7.039 4.204 -10.241 1.00 83.62 92 LYS A N 1
ATOM 678 C CA . LYS A 1 92 ? -5.833 5.042 -10.196 1.00 83.62 92 LYS A CA 1
ATOM 679 C C . LYS A 1 92 ? -4.588 4.222 -10.519 1.00 83.62 92 LYS A C 1
ATOM 681 O O . LYS A 1 92 ? -4.479 3.066 -10.120 1.00 83.62 92 LYS A O 1
ATOM 686 N N . GLU A 1 93 ? -3.632 4.846 -11.199 1.00 76.88 93 GLU A N 1
ATOM 687 C CA . GLU A 1 93 ? -2.280 4.305 -11.344 1.00 76.88 93 GLU A CA 1
ATOM 688 C C . GLU A 1 93 ? -1.501 4.593 -10.054 1.00 76.88 93 GLU A C 1
ATOM 690 O O . GLU A 1 93 ? -1.517 5.718 -9.548 1.00 76.88 93 GLU A O 1
ATOM 695 N N . ILE A 1 94 ? -0.864 3.565 -9.494 1.00 77.38 94 ILE A N 1
ATOM 696 C CA . ILE A 1 94 ? -0.031 3.686 -8.298 1.00 77.38 94 ILE A CA 1
ATOM 697 C C . ILE A 1 94 ? 1.397 3.276 -8.633 1.00 77.38 94 ILE A C 1
ATOM 699 O O . ILE A 1 94 ? 1.628 2.280 -9.316 1.00 77.38 94 ILE A O 1
ATOM 703 N N . THR A 1 95 ? 2.359 4.026 -8.110 1.00 76.19 95 THR A N 1
ATOM 704 C CA . THR A 1 95 ? 3.772 3.667 -8.194 1.00 76.19 95 THR A CA 1
ATOM 705 C C . THR A 1 95 ? 4.153 2.919 -6.927 1.00 76.19 95 THR A C 1
ATOM 707 O O . THR A 1 95 ? 3.955 3.419 -5.821 1.00 76.19 95 THR A O 1
ATOM 710 N N . ALA A 1 96 ? 4.702 1.717 -7.081 1.00 77.88 96 ALA A N 1
ATOM 711 C CA . ALA A 1 96 ? 5.272 0.952 -5.982 1.00 77.88 96 ALA A CA 1
ATOM 712 C C . ALA A 1 96 ? 6.799 0.996 -6.063 1.00 77.88 96 ALA A C 1
ATOM 714 O O . ALA A 1 96 ? 7.375 0.922 -7.148 1.00 77.88 96 ALA A O 1
ATOM 715 N N . SER A 1 97 ? 7.462 1.077 -4.911 1.00 79.44 97 SER A N 1
ATOM 716 C CA . SER A 1 97 ? 8.913 0.934 -4.850 1.00 79.44 97 SER A CA 1
ATOM 717 C C . SER A 1 97 ? 9.303 -0.483 -5.270 1.00 79.44 97 SER A C 1
ATOM 719 O O . SER A 1 97 ? 8.913 -1.464 -4.634 1.00 79.44 97 SER A O 1
ATOM 721 N N . GLY A 1 98 ? 10.079 -0.599 -6.343 1.00 82.75 98 GLY A N 1
ATOM 722 C CA . GLY A 1 98 ? 10.529 -1.884 -6.857 1.00 82.75 98 GLY A CA 1
ATOM 723 C C . GLY A 1 98 ? 11.376 -1.742 -8.114 1.00 82.75 98 GLY A C 1
ATOM 724 O O . GLY A 1 98 ? 11.398 -0.702 -8.762 1.00 82.75 98 GLY A O 1
ATOM 725 N N . THR A 1 99 ? 12.089 -2.812 -8.456 1.00 82.25 99 THR A N 1
ATOM 726 C CA . THR A 1 99 ? 12.949 -2.882 -9.651 1.00 82.25 99 THR A CA 1
ATOM 727 C C . THR A 1 99 ? 12.276 -3.587 -10.830 1.00 82.25 99 THR A C 1
ATOM 729 O O . THR A 1 99 ? 12.834 -3.640 -11.924 1.00 82.25 99 THR A O 1
ATOM 732 N N . LYS A 1 100 ? 11.073 -4.132 -10.623 1.00 85.12 100 LYS A N 1
ATOM 733 C CA . LYS A 1 100 ? 10.308 -4.862 -11.635 1.00 85.12 100 LYS A CA 1
ATOM 734 C C . LYS A 1 100 ? 9.269 -3.944 -12.267 1.00 85.12 100 LYS A C 1
ATOM 736 O O . LYS A 1 100 ? 8.594 -3.206 -11.557 1.00 85.12 100 LYS A O 1
ATOM 741 N N . SER A 1 101 ? 9.134 -4.042 -13.579 1.00 86.25 101 SER A N 1
ATOM 742 C CA . SER A 1 101 ? 8.036 -3.470 -14.352 1.00 86.25 101 SER A CA 1
ATOM 743 C C . SER A 1 101 ? 7.586 -4.533 -15.344 1.00 86.25 101 SER A C 1
ATOM 745 O O . SER A 1 101 ? 8.403 -5.360 -15.748 1.00 86.25 101 SER A O 1
ATOM 747 N N . GLU A 1 102 ? 6.303 -4.536 -15.672 1.00 86.75 102 GLU A N 1
ATOM 748 C CA . GLU A 1 102 ? 5.732 -5.453 -16.654 1.00 86.75 102 GLU A CA 1
ATOM 749 C C . GLU A 1 102 ? 5.846 -4.813 -18.038 1.00 86.75 102 GLU A C 1
ATOM 751 O O . GLU A 1 102 ? 5.502 -3.640 -18.225 1.00 86.75 102 GLU A O 1
ATOM 756 N N . LEU A 1 103 ? 6.350 -5.570 -19.008 1.00 87.94 103 LEU A N 1
ATOM 757 C CA . LEU A 1 103 ? 6.347 -5.168 -20.404 1.00 87.94 103 LEU A CA 1
ATOM 758 C C . LEU A 1 103 ? 4.959 -5.450 -20.983 1.00 87.94 103 LEU A C 1
ATOM 760 O O . LEU A 1 103 ? 4.613 -6.600 -21.254 1.00 87.94 103 LEU A O 1
ATOM 764 N N . VAL A 1 104 ? 4.174 -4.396 -21.198 1.00 86.19 104 VAL A N 1
ATOM 765 C CA . VAL A 1 104 ? 2.823 -4.480 -21.770 1.00 86.19 104 VAL A CA 1
ATOM 766 C C . VAL A 1 104 ? 2.800 -3.713 -23.083 1.00 86.19 104 VAL A C 1
ATOM 768 O O . VAL A 1 104 ? 3.318 -2.604 -23.177 1.00 86.19 104 VAL A O 1
ATOM 771 N N . ASP A 1 105 ? 2.249 -4.329 -24.128 1.00 85.06 105 ASP A N 1
ATOM 772 C CA . ASP A 1 105 ? 2.171 -3.757 -25.481 1.00 85.06 105 ASP A CA 1
ATOM 773 C C . ASP A 1 105 ? 3.520 -3.269 -26.046 1.00 85.06 105 ASP A C 1
ATOM 775 O O . ASP A 1 105 ? 3.588 -2.402 -26.918 1.00 85.06 105 ASP A O 1
ATOM 779 N N . GLY A 1 106 ? 4.620 -3.880 -25.594 1.00 86.12 106 GLY A N 1
ATOM 780 C CA . GLY A 1 106 ? 5.974 -3.496 -25.986 1.00 86.12 106 GLY A CA 1
ATOM 781 C C . GLY A 1 106 ? 6.490 -2.222 -25.317 1.00 86.12 106 GLY A C 1
ATOM 782 O O . GLY A 1 106 ? 7.433 -1.639 -25.833 1.00 86.12 106 GLY A O 1
ATOM 783 N N . ALA A 1 107 ? 5.920 -1.780 -24.195 1.00 87.94 107 ALA A N 1
ATOM 784 C CA . ALA A 1 107 ? 6.494 -0.706 -23.392 1.00 87.94 107 ALA A CA 1
ATOM 785 C C . ALA A 1 107 ? 6.527 -1.064 -21.901 1.00 87.94 107 ALA A C 1
ATOM 787 O O . ALA A 1 107 ? 5.600 -1.668 -21.367 1.00 87.94 107 ALA A O 1
ATOM 788 N N . ALA A 1 108 ? 7.613 -0.690 -21.230 1.00 90.75 108 ALA A N 1
ATOM 789 C CA . ALA A 1 108 ? 7.758 -0.820 -19.785 1.00 90.75 108 ALA A CA 1
ATOM 790 C C . ALA A 1 108 ? 8.250 0.504 -19.203 1.00 90.75 108 ALA A C 1
ATOM 792 O O . ALA A 1 108 ? 9.060 1.210 -19.814 1.00 90.75 108 ALA A O 1
ATOM 793 N N . ARG A 1 109 ? 7.753 0.851 -18.015 1.00 89.88 109 ARG A N 1
ATOM 794 C CA . ARG A 1 109 ? 8.043 2.131 -17.362 1.00 89.88 109 ARG A CA 1
ATOM 795 C C . ARG A 1 109 ? 8.518 1.918 -15.934 1.00 89.88 109 ARG A C 1
ATOM 797 O O . ARG A 1 109 ? 7.934 1.130 -15.193 1.00 89.88 109 ARG A O 1
ATOM 804 N N . TRP A 1 110 ? 9.536 2.673 -15.540 1.00 90.81 110 TRP A N 1
ATOM 805 C CA . TRP A 1 110 ? 10.027 2.749 -14.169 1.00 90.81 110 TRP A CA 1
ATOM 806 C C . TRP A 1 110 ? 10.067 4.202 -13.718 1.00 90.81 110 TRP A C 1
ATOM 808 O O . TRP A 1 110 ? 10.491 5.081 -14.468 1.00 90.81 110 TRP A O 1
ATOM 818 N N . HIS A 1 111 ? 9.660 4.427 -12.476 1.00 90.06 111 HIS A N 1
ATOM 819 C CA . HIS A 1 111 ? 9.818 5.697 -11.782 1.00 90.06 111 HIS A CA 1
ATOM 820 C C . HIS A 1 111 ? 10.948 5.542 -10.768 1.00 90.06 111 HIS A C 1
ATOM 822 O O . HIS A 1 111 ? 11.016 4.527 -10.069 1.00 90.06 111 HIS A O 1
ATOM 828 N N . PHE A 1 112 ? 11.845 6.517 -10.709 1.00 89.12 112 PHE A N 1
ATOM 829 C CA . PHE A 1 112 ? 12.942 6.536 -9.750 1.00 89.12 112 PHE A CA 1
ATOM 830 C C . PHE A 1 112 ? 13.296 7.977 -9.391 1.00 89.12 112 PHE A C 1
ATOM 832 O O . PHE A 1 112 ? 13.154 8.878 -10.213 1.00 89.12 112 PHE A O 1
ATOM 839 N N . ALA A 1 113 ? 13.809 8.175 -8.183 1.00 90.00 113 ALA A N 1
ATOM 840 C CA . ALA A 1 113 ? 14.276 9.467 -7.710 1.00 90.00 113 ALA A CA 1
ATOM 841 C C . ALA A 1 113 ? 15.764 9.407 -7.390 1.00 90.00 113 ALA A C 1
ATOM 843 O O . ALA A 1 113 ? 16.268 8.370 -6.949 1.00 90.00 113 ALA A O 1
ATOM 844 N N . VAL A 1 114 ? 16.458 10.523 -7.594 1.00 91.44 114 VAL A N 1
ATOM 845 C CA . VAL A 1 114 ? 17.858 10.672 -7.189 1.00 91.44 114 VAL A CA 1
ATOM 846 C C . VAL A 1 114 ? 18.003 11.912 -6.316 1.00 91.44 114 VAL A C 1
ATOM 848 O O . VAL A 1 114 ? 17.447 12.967 -6.626 1.00 91.44 114 VAL A O 1
ATOM 851 N N . ASP A 1 115 ? 18.745 11.793 -5.218 1.00 92.50 115 ASP A N 1
ATOM 852 C CA . ASP A 1 115 ? 18.912 12.879 -4.245 1.00 92.50 115 ASP A CA 1
ATOM 853 C C . ASP A 1 115 ? 19.841 13.997 -4.737 1.00 92.50 115 ASP A C 1
ATOM 855 O O . ASP A 1 115 ? 19.724 15.146 -4.299 1.00 92.50 115 ASP A O 1
ATOM 859 N N . GLU A 1 116 ? 20.731 13.673 -5.677 1.00 94.06 116 GLU A N 1
ATOM 860 C CA . GLU A 1 116 ? 21.704 14.572 -6.295 1.00 94.06 116 GLU A CA 1
ATOM 861 C C . GLU A 1 116 ? 21.877 14.243 -7.787 1.00 94.06 116 GLU A C 1
ATOM 863 O O . GLU A 1 116 ? 21.608 13.114 -8.201 1.00 94.06 116 GLU A O 1
ATOM 868 N N . PRO A 1 117 ? 22.317 15.197 -8.626 1.00 94.06 117 PRO A N 1
ATOM 869 C CA . PRO A 1 117 ? 22.621 14.906 -10.021 1.00 94.06 117 PRO A CA 1
ATOM 870 C C . PRO A 1 117 ? 23.702 13.825 -10.146 1.00 94.06 117 PRO A C 1
ATOM 872 O O . PRO A 1 117 ? 24.778 13.950 -9.563 1.00 94.06 117 PRO A O 1
ATOM 875 N N . ALA A 1 118 ? 23.435 12.784 -10.931 1.00 93.19 118 ALA A N 1
ATOM 876 C CA . ALA A 1 118 ? 24.328 11.637 -11.067 1.00 93.19 118 ALA A CA 1
ATOM 877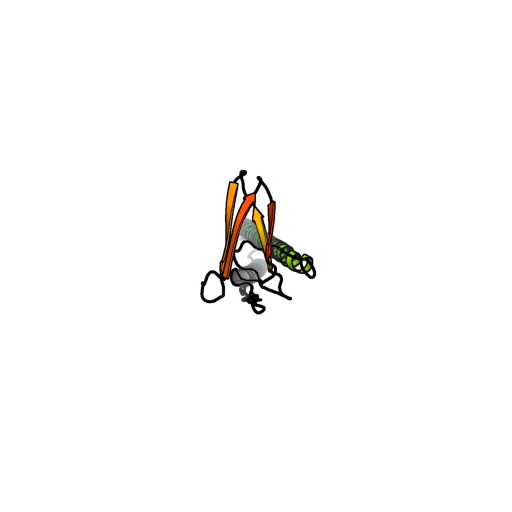 C C . ALA A 1 118 ? 24.311 11.063 -12.489 1.00 93.19 118 ALA A C 1
ATOM 879 O O . ALA A 1 118 ? 23.357 11.235 -13.251 1.00 93.19 118 ALA A O 1
ATOM 880 N N . GLN A 1 119 ? 25.380 10.351 -12.841 1.00 92.44 119 GLN A N 1
ATOM 881 C CA . GLN A 1 119 ? 25.385 9.457 -13.994 1.00 92.44 119 GLN A CA 1
ATOM 882 C C . GLN A 1 119 ? 24.858 8.092 -13.548 1.00 92.44 119 GLN A C 1
ATOM 884 O O . GLN A 1 119 ? 25.297 7.551 -12.535 1.00 92.44 119 GLN A O 1
ATOM 889 N N . ILE A 1 120 ? 23.908 7.547 -14.298 1.00 91.56 120 ILE A N 1
ATOM 890 C CA . ILE A 1 120 ? 23.258 6.274 -14.011 1.00 91.56 120 ILE A CA 1
ATOM 891 C C . ILE A 1 120 ? 23.418 5.310 -15.183 1.00 91.56 120 ILE A C 1
ATOM 893 O O . ILE A 1 120 ? 23.494 5.710 -16.346 1.00 91.56 120 ILE A O 1
ATOM 897 N N . THR A 1 121 ? 23.380 4.022 -14.861 1.00 92.25 121 THR A N 1
ATOM 898 C CA . THR A 1 121 ? 23.308 2.935 -15.836 1.00 92.25 121 THR A CA 1
ATOM 899 C C . THR A 1 121 ? 22.048 2.135 -15.554 1.00 92.25 121 THR A C 1
ATOM 901 O O . THR A 1 121 ? 21.917 1.505 -14.505 1.00 92.25 121 THR A O 1
ATOM 904 N N . VAL A 1 122 ? 21.115 2.149 -16.497 1.00 90.94 122 VAL A N 1
ATOM 905 C CA . VAL A 1 122 ? 19.889 1.359 -16.440 1.00 90.94 122 VAL A CA 1
ATOM 906 C C . VAL A 1 122 ? 20.139 0.026 -17.131 1.00 90.94 122 VAL A C 1
ATOM 908 O O . VAL A 1 122 ? 20.504 -0.008 -18.305 1.00 90.94 122 VAL A O 1
ATOM 911 N N . GLN A 1 123 ? 19.934 -1.069 -16.400 1.00 92.62 123 GLN A N 1
ATOM 912 C CA . GLN A 1 123 ? 20.001 -2.430 -16.929 1.00 92.62 123 GLN A CA 1
ATOM 913 C C . GLN A 1 123 ? 18.629 -3.083 -16.802 1.00 92.62 123 GLN A C 1
ATOM 915 O O . GLN A 1 123 ? 18.131 -3.262 -15.689 1.00 92.62 123 GLN A O 1
ATOM 920 N N . VAL A 1 124 ? 18.038 -3.471 -17.930 1.00 91.44 124 VAL A N 1
ATOM 921 C CA . VAL A 1 124 ? 16.813 -4.274 -17.939 1.00 91.44 124 VAL A CA 1
ATOM 922 C C . VAL A 1 124 ? 17.208 -5.740 -18.010 1.00 91.44 124 VAL A C 1
ATOM 924 O O . VAL A 1 124 ? 18.019 -6.135 -18.855 1.00 91.44 124 VAL A O 1
ATOM 927 N N . LYS A 1 125 ? 16.645 -6.542 -17.106 1.00 91.62 125 LYS A N 1
ATOM 928 C CA . LYS A 1 125 ? 16.884 -7.982 -17.016 1.00 91.62 125 LYS A CA 1
ATOM 929 C C . LYS A 1 125 ? 15.600 -8.754 -17.27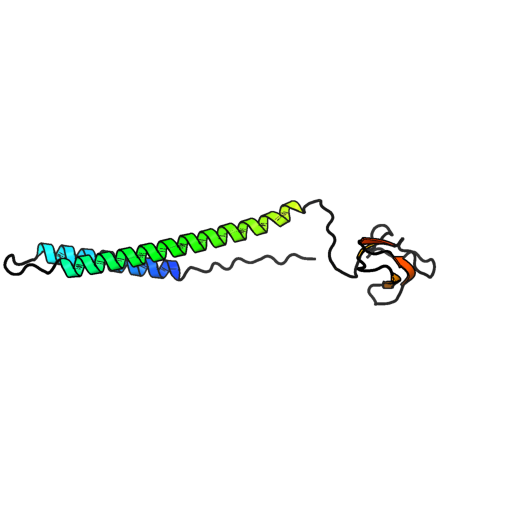7 1.00 91.62 125 LYS A C 1
ATOM 931 O O . LYS A 1 125 ? 14.531 -8.305 -16.872 1.00 91.62 125 LYS A O 1
ATOM 936 N N . ASP A 1 126 ? 15.720 -9.902 -17.934 1.00 88.88 126 ASP A N 1
ATOM 937 C CA . ASP A 1 126 ? 14.609 -10.839 -18.102 1.00 88.88 126 ASP A CA 1
ATOM 938 C C . ASP A 1 126 ? 14.322 -11.630 -16.807 1.00 88.88 126 ASP A C 1
ATOM 940 O O . ASP A 1 126 ? 15.025 -11.510 -15.798 1.00 88.88 126 ASP A O 1
ATOM 944 N N . ALA A 1 127 ? 13.285 -12.472 -16.833 1.00 85.38 127 ALA A N 1
ATOM 945 C CA . ALA A 1 127 ? 12.908 -13.323 -15.702 1.00 85.38 127 ALA A CA 1
ATOM 946 C C . ALA A 1 127 ? 13.991 -14.349 -15.303 1.00 85.38 127 ALA A C 1
ATOM 948 O O . ALA A 1 127 ? 13.996 -14.815 -14.164 1.00 85.38 127 ALA A O 1
ATOM 949 N N . ALA A 1 128 ? 14.908 -14.688 -16.215 1.00 86.31 128 ALA A N 1
ATOM 950 C CA . ALA A 1 128 ? 16.047 -15.567 -15.961 1.00 86.31 128 ALA A CA 1
ATOM 951 C C . ALA A 1 128 ? 17.274 -14.807 -15.415 1.00 86.31 128 ALA A C 1
ATOM 953 O O . ALA A 1 128 ? 18.272 -15.428 -15.049 1.00 86.31 128 ALA A O 1
ATOM 954 N N . GLY A 1 129 ? 17.197 -13.475 -15.309 1.00 86.19 129 GLY A N 1
ATOM 955 C CA . GLY A 1 129 ? 18.262 -12.609 -14.811 1.00 86.19 129 GLY A CA 1
ATOM 956 C C . GLY A 1 129 ? 19.270 -12.166 -15.875 1.00 86.19 129 GLY A C 1
ATOM 957 O O . GLY A 1 129 ? 20.236 -11.478 -15.528 1.00 86.19 129 GLY A O 1
ATOM 958 N N . ASN A 1 130 ? 19.056 -12.506 -17.149 1.00 88.75 130 ASN A N 1
ATOM 959 C CA . ASN A 1 130 ? 19.932 -12.079 -18.237 1.00 88.75 130 ASN A CA 1
ATOM 960 C C . ASN A 1 130 ? 19.687 -10.607 -18.559 1.00 88.75 130 ASN A C 1
ATOM 962 O O . ASN A 1 130 ? 18.544 -10.159 -18.639 1.00 88.75 130 ASN A O 1
ATOM 966 N N . VAL A 1 131 ? 20.762 -9.855 -18.782 1.00 91.88 131 VAL A N 1
ATOM 967 C CA . VAL A 1 131 ? 20.671 -8.452 -19.195 1.00 91.88 131 VAL A CA 1
ATOM 968 C C . VAL A 1 131 ? 20.258 -8.395 -20.662 1.00 91.88 131 VAL A C 1
ATOM 970 O O . VAL A 1 131 ? 20.994 -8.845 -21.536 1.00 91.88 131 VAL A O 1
ATOM 973 N N . VAL A 1 132 ? 19.079 -7.836 -20.922 1.00 92.38 132 VAL A N 1
ATOM 974 C CA . VAL A 1 132 ? 18.514 -7.713 -22.273 1.00 92.38 132 VAL A CA 1
ATOM 975 C C . VAL A 1 132 ? 18.681 -6.317 -22.857 1.00 92.38 132 VAL A C 1
ATOM 977 O O . VAL A 1 132 ? 18.633 -6.163 -24.075 1.00 92.38 132 VAL A O 1
ATOM 980 N N . PHE A 1 133 ? 18.882 -5.309 -22.010 1.00 92.81 133 PHE A N 1
ATOM 981 C CA . PHE A 1 133 ? 19.072 -3.926 -22.425 1.00 92.81 133 PHE A CA 1
ATOM 982 C C . PHE A 1 133 ? 19.945 -3.175 -21.419 1.00 92.81 133 PHE A C 1
ATOM 984 O O . PHE A 1 133 ? 19.785 -3.343 -20.207 1.00 92.81 133 PHE A O 1
ATOM 991 N N . VAL A 1 134 ? 20.839 -2.324 -21.921 1.00 92.94 134 VAL A N 1
ATOM 992 C CA . VAL A 1 134 ? 21.665 -1.420 -21.112 1.00 92.94 134 VAL A CA 1
ATOM 993 C C . VAL A 1 134 ? 21.632 -0.026 -21.717 1.00 92.94 134 VAL A C 1
ATOM 995 O O . VAL A 1 134 ? 21.804 0.133 -22.926 1.00 92.94 134 VAL A O 1
ATOM 998 N N . LYS A 1 135 ? 21.448 0.988 -20.871 1.00 90.38 135 LYS A N 1
ATOM 999 C CA . LYS A 1 135 ? 21.559 2.393 -21.261 1.00 90.38 135 LYS A CA 1
ATOM 1000 C C . LYS A 1 135 ? 22.199 3.208 -20.153 1.00 90.38 135 LYS A C 1
ATOM 1002 O O . LYS A 1 135 ? 21.787 3.127 -19.002 1.00 90.38 135 LYS A O 1
ATOM 1007 N N . GLU A 1 136 ? 23.168 4.027 -20.521 1.00 92.62 136 GLU A N 1
ATOM 1008 C CA . GLU A 1 136 ? 23.745 5.033 -19.636 1.00 92.62 136 GLU A CA 1
ATOM 1009 C C . GLU A 1 136 ? 23.080 6.388 -19.866 1.00 92.62 136 GLU A C 1
ATOM 1011 O O . GLU A 1 136 ? 22.602 6.691 -20.965 1.00 92.62 136 GLU A O 1
ATOM 1016 N N . GLY A 1 137 ? 23.035 7.207 -18.824 1.00 89.88 137 GLY A N 1
ATOM 1017 C CA . GLY A 1 137 ? 22.519 8.562 -18.919 1.00 89.88 137 GLY A CA 1
ATOM 1018 C C . GLY A 1 137 ? 22.826 9.387 -17.683 1.00 89.88 137 GLY A C 1
ATOM 1019 O O . GLY A 1 137 ? 23.258 8.871 -16.658 1.00 89.88 137 GLY A O 1
ATOM 1020 N N . ASN A 1 138 ? 22.579 10.685 -17.782 1.00 92.69 138 ASN A N 1
ATOM 1021 C CA . ASN A 1 138 ? 22.680 11.609 -16.663 1.00 92.69 138 ASN A CA 1
ATOM 1022 C C . ASN A 1 138 ? 21.278 11.985 -16.203 1.00 92.69 138 ASN A C 1
ATOM 1024 O O . ASN A 1 138 ? 20.385 12.210 -17.021 1.00 92.69 138 ASN A O 1
ATOM 1028 N N . VAL A 1 139 ? 21.102 12.066 -14.892 1.00 93.31 139 VAL A N 1
ATOM 1029 C CA . VAL A 1 139 ? 19.842 12.446 -14.258 1.00 93.31 139 VAL A CA 1
ATOM 1030 C C . VAL A 1 139 ? 20.099 13.551 -13.254 1.00 93.31 139 VAL A C 1
ATOM 1032 O O . VAL A 1 139 ? 21.151 13.606 -12.619 1.00 93.31 139 VAL A O 1
ATOM 1035 N N . ASN A 1 140 ? 19.139 14.461 -13.149 1.00 93.31 140 ASN A N 1
ATOM 1036 C CA . ASN A 1 140 ? 19.170 15.527 -12.161 1.00 93.31 140 ASN A CA 1
ATOM 1037 C C . ASN A 1 140 ? 18.535 15.046 -10.856 1.00 93.31 140 ASN A C 1
ATOM 1039 O O . ASN A 1 140 ? 17.848 14.027 -10.824 1.00 93.31 140 ASN A O 1
ATOM 1043 N N . LYS A 1 141 ? 18.727 15.828 -9.793 1.00 94.19 141 LYS A N 1
ATOM 1044 C CA . LYS A 1 141 ? 18.006 15.637 -8.538 1.00 94.19 141 LYS A CA 1
ATOM 1045 C C . LYS A 1 141 ? 16.488 15.655 -8.767 1.00 94.19 141 LYS A C 1
ATOM 1047 O O . LYS A 1 141 ? 15.981 16.564 -9.426 1.00 94.19 141 LYS A O 1
ATOM 1052 N N . GLY A 1 142 ? 15.781 14.723 -8.136 1.00 92.00 142 GLY A N 1
ATOM 1053 C CA . GLY A 1 142 ? 14.323 14.609 -8.158 1.00 92.00 142 GLY A CA 1
ATOM 1054 C C . GLY A 1 142 ? 13.820 13.359 -8.879 1.00 92.00 142 GLY A C 1
ATOM 1055 O O . GLY A 1 142 ? 14.585 12.445 -9.180 1.00 92.00 142 GLY A 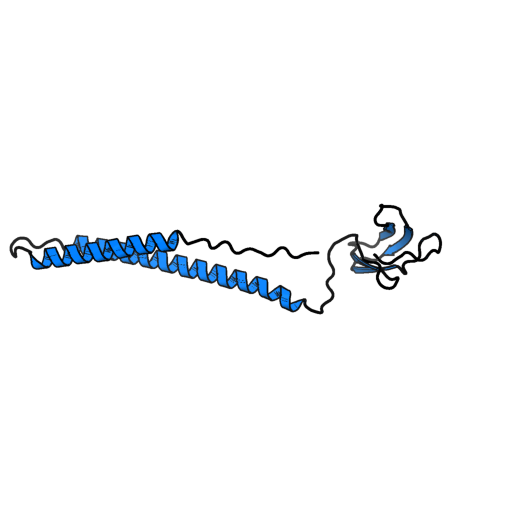O 1
ATOM 1056 N N . GLU A 1 143 ? 12.511 13.327 -9.123 1.00 91.00 143 GLU A N 1
ATOM 1057 C CA . GLU A 1 143 ? 11.820 12.226 -9.800 1.00 91.00 143 GLU A CA 1
ATOM 1058 C C . GLU A 1 143 ? 12.155 12.185 -11.294 1.00 91.00 143 GLU A C 1
ATOM 1060 O O . GLU A 1 143 ? 12.219 13.209 -11.978 1.00 91.00 143 GLU A O 1
ATOM 1065 N N . SER A 1 144 ? 12.341 10.981 -11.814 1.00 89.69 144 SER A N 1
ATOM 1066 C CA . SER A 1 144 ? 12.626 10.702 -13.215 1.00 89.69 144 SER A CA 1
ATOM 1067 C C . SER A 1 144 ? 11.907 9.435 -13.665 1.00 89.69 144 SER A C 1
ATOM 1069 O O . SER A 1 144 ? 11.621 8.527 -12.883 1.00 89.69 144 SER A O 1
ATOM 1071 N N . VAL A 1 145 ? 11.611 9.377 -14.963 1.00 90.31 145 VAL A N 1
ATOM 1072 C CA . VAL A 1 145 ? 10.903 8.255 -15.582 1.00 90.31 145 VAL A CA 1
ATOM 1073 C C . VAL A 1 145 ? 11.785 7.629 -16.647 1.00 90.31 145 VAL A C 1
ATOM 1075 O O . VAL A 1 145 ? 12.217 8.300 -17.585 1.00 90.31 145 VAL A O 1
ATOM 1078 N N . PHE A 1 146 ? 12.018 6.328 -16.528 1.00 90.62 146 PHE A N 1
ATOM 1079 C CA . PHE A 1 146 ? 12.645 5.532 -17.571 1.00 90.62 146 PHE A CA 1
ATOM 1080 C C . PHE A 1 146 ? 11.568 4.770 -18.346 1.00 90.62 146 PHE A C 1
ATOM 1082 O O . PHE A 1 146 ? 10.804 4.004 -17.762 1.00 90.62 146 PHE A O 1
ATOM 1089 N N . ASN A 1 147 ? 11.511 4.988 -19.661 1.00 91.62 147 ASN A N 1
ATOM 1090 C CA . ASN A 1 147 ? 10.637 4.257 -20.576 1.00 91.62 147 ASN A CA 1
ATOM 1091 C C . ASN A 1 147 ? 11.501 3.364 -21.468 1.00 91.62 147 ASN A C 1
ATOM 1093 O O . ASN A 1 147 ? 12.437 3.851 -22.109 1.00 91.62 147 ASN A O 1
ATOM 1097 N N . TRP A 1 148 ? 11.165 2.082 -21.518 1.00 92.62 148 TRP A N 1
ATOM 1098 C CA . TRP A 1 148 ? 11.759 1.105 -22.420 1.00 92.62 148 TRP A CA 1
ATOM 1099 C C . TRP A 1 148 ? 10.722 0.676 -23.454 1.00 92.62 148 TRP A C 1
ATOM 1101 O O . TRP A 1 148 ? 9.573 0.423 -23.105 1.00 92.62 148 TRP A O 1
ATOM 1111 N N . ASP A 1 149 ? 11.137 0.585 -24.712 1.00 91.12 149 ASP A N 1
ATOM 1112 C CA . ASP A 1 149 ? 10.333 0.205 -25.882 1.00 91.12 149 ASP A CA 1
ATOM 1113 C C . ASP A 1 149 ? 10.300 -1.316 -26.127 1.00 91.12 149 ASP A C 1
ATOM 1115 O O . ASP A 1 149 ? 9.913 -1.785 -27.200 1.00 91.12 149 ASP A O 1
ATOM 1119 N N . GLY A 1 150 ? 10.753 -2.101 -25.146 1.00 89.81 150 GLY A N 1
ATOM 1120 C CA . GLY A 1 150 ? 10.799 -3.556 -25.242 1.00 89.81 150 GLY A CA 1
ATOM 1121 C C . GLY A 1 150 ? 11.813 -4.075 -26.261 1.00 89.81 150 GLY A C 1
ATOM 1122 O O . GLY A 1 150 ? 11.800 -5.270 -26.555 1.00 89.81 150 GLY A O 1
ATOM 1123 N N . ILE A 1 151 ? 12.678 -3.222 -26.820 1.00 90.94 151 ILE A N 1
ATOM 1124 C CA . ILE A 1 151 ? 13.709 -3.634 -27.773 1.00 90.94 151 ILE A CA 1
ATOM 1125 C C . ILE A 1 151 ? 15.008 -3.886 -27.007 1.00 90.94 151 ILE A C 1
ATOM 1127 O O . ILE A 1 151 ? 15.502 -3.033 -26.266 1.00 90.94 151 ILE A O 1
ATOM 1131 N N . GLY A 1 152 ? 15.553 -5.093 -27.146 1.00 89.19 152 GLY A N 1
ATOM 1132 C CA . GLY A 1 152 ? 16.826 -5.455 -26.533 1.00 89.19 152 GLY A CA 1
ATOM 1133 C C . GLY A 1 152 ? 18.017 -4.756 -27.189 1.00 89.19 152 GLY A C 1
ATOM 1134 O O . GLY A 1 152 ? 17.924 -4.211 -28.287 1.00 89.19 152 GLY A O 1
ATOM 1135 N N . SER A 1 153 ? 19.186 -4.837 -26.553 1.00 87.81 153 SER A N 1
ATOM 1136 C CA . SER A 1 153 ? 20.454 -4.375 -27.145 1.00 87.81 153 SER A CA 1
ATOM 1137 C C . SER A 1 153 ? 20.828 -5.121 -28.437 1.00 87.81 153 SER A C 1
ATOM 1139 O O . SER A 1 153 ? 21.652 -4.642 -29.207 1.00 87.81 153 SER A O 1
ATOM 1141 N N . ASP A 1 154 ? 20.209 -6.278 -28.679 1.00 85.50 154 ASP A N 1
ATOM 1142 C CA . ASP A 1 154 ? 20.305 -7.079 -29.903 1.00 85.50 154 ASP A CA 1
ATOM 1143 C C . ASP A 1 154 ? 19.355 -6.606 -31.027 1.00 85.50 154 ASP A C 1
ATOM 1145 O O . ASP A 1 154 ? 19.342 -7.192 -32.109 1.00 85.50 154 ASP A O 1
ATOM 1149 N N . GLY A 1 155 ? 18.545 -5.568 -30.787 1.00 83.94 155 GLY A N 1
ATOM 1150 C CA . GLY A 1 155 ? 17.527 -5.079 -31.720 1.00 83.94 155 GLY A CA 1
ATOM 1151 C C . GLY A 1 155 ? 16.276 -5.963 -31.804 1.00 83.94 155 GLY A C 1
ATOM 1152 O O . GLY A 1 155 ? 15.370 -5.669 -32.584 1.00 83.94 155 GLY A O 1
ATOM 1153 N N . SER A 1 156 ? 16.194 -7.037 -31.012 1.00 88.25 156 SER A N 1
ATOM 1154 C CA . SER A 1 156 ? 15.029 -7.921 -30.977 1.00 88.25 156 SER A CA 1
ATOM 1155 C C . SER A 1 156 ? 13.942 -7.369 -30.056 1.00 88.25 156 SER A C 1
ATOM 1157 O O . SER A 1 156 ? 14.220 -6.878 -28.960 1.00 88.25 156 SER A O 1
ATOM 1159 N N . LYS A 1 157 ? 12.680 -7.489 -30.481 1.00 88.94 157 LYS A N 1
ATOM 1160 C CA . LYS A 1 157 ? 11.532 -7.179 -29.626 1.00 88.94 157 LYS A CA 1
ATOM 1161 C C . LYS A 1 157 ? 11.358 -8.286 -28.588 1.00 88.94 157 LYS A C 1
ATOM 1163 O O . LYS A 1 157 ? 11.250 -9.461 -28.945 1.00 88.94 157 LYS A O 1
ATOM 1168 N N . LYS A 1 158 ? 11.324 -7.916 -27.311 1.00 89.06 158 LYS A N 1
ATOM 1169 C CA . LYS A 1 158 ? 11.098 -8.840 -26.200 1.00 89.06 158 LYS A CA 1
ATOM 1170 C C . LYS A 1 158 ? 9.593 -9.103 -26.017 1.00 89.06 158 LYS A C 1
ATOM 1172 O O . LYS A 1 158 ? 8.777 -8.226 -26.314 1.00 89.06 158 LYS A O 1
ATOM 1177 N N . PRO A 1 159 ? 9.211 -10.328 -25.614 1.00 86.25 159 PRO A N 1
ATOM 1178 C CA . PRO A 1 159 ? 7.813 -10.682 -25.382 1.00 86.25 159 PRO A CA 1
ATOM 1179 C C . PRO A 1 159 ? 7.274 -9.980 -24.132 1.00 86.25 159 PRO A C 1
ATOM 1181 O O . PRO A 1 159 ? 8.041 -9.692 -23.218 1.00 86.25 159 PRO A O 1
ATOM 1184 N N . ASN A 1 160 ? 5.960 -9.753 -24.086 1.00 87.56 160 ASN A N 1
ATOM 1185 C CA . ASN A 1 160 ? 5.296 -9.188 -22.911 1.00 87.56 160 ASN A CA 1
ATOM 1186 C C . ASN A 1 160 ? 5.523 -10.062 -21.662 1.00 87.56 160 ASN A C 1
ATOM 1188 O O . ASN A 1 160 ? 5.537 -11.295 -21.775 1.00 87.56 160 ASN A O 1
ATOM 1192 N N . GLY A 1 161 ? 5.646 -9.425 -20.493 1.00 76.25 161 GLY A N 1
ATOM 1193 C CA . GLY A 1 161 ? 5.811 -10.087 -19.191 1.00 76.25 161 GLY A CA 1
ATOM 1194 C C . GLY A 1 161 ? 6.587 -9.287 -18.156 1.00 76.25 161 GLY A C 1
ATOM 1195 O O . GLY A 1 161 ? 7.103 -8.200 -18.498 1.00 76.25 161 GLY A O 1
#

pLDDT: mean 78.13, std 13.89, range [33.84, 94.19]

Radius of gyration: 34.85 Å; chains: 1; bounding box: 63×31×100 Å

Sequence (161 aa):
MAVGGVGSSPATSALAGSRQGIADNFDTFLQILVTQLKNQNPLDPLDTNQFTQQLVQFTGVEQQLKTNQFLEAMMLANQNAGSSQAVGYIGKEITASGTKSELVDGAARWHFAVDEPAQITVQVKDAAGNVVFVKEGNVNKGESVFNWDGIGSDGSKKPNG

Secondary structure (DSSP, 8-state):
-------------HHHHHHHHHHHHHHHHHHHHHHHHHT--TTS---HHHHHHHHHHHHHHHHHHHHHHHHHHHHHHHHHHHHGGGGGGTT-----SSS----BTTBEEEEEEESS-EEEEEEEE-TTS-EEEEEEEEE-SEEEEEEE-SB-TTSPBPPP-